Protein AF-A0A947KJC9-F1 (afdb_monomer)

pLDDT: mean 95.08, std 6.15, range [48.5, 98.69]

Radius of gyration: 14.85 Å; Cα contacts (8 Å, |Δi|>4): 241; chains: 1; bounding box: 37×32×42 Å

Foldseek 3Di:
DDDQWFKAWDDAAPQATEIFIDGVPDPDTQVRVQCVVCVPPPCSVQVVVLVVCCRYPDNDDPVQWDAQDPPNQWTWGDGPDFFKTWIWGNPDRHYIYTGHIDGDDPVDPHVVVVVVRVVRRVVRVVVCVVLVVVCVVVVHDVVVVNVVSHD

Sequence (151 aa):
MNFNFNINEVYPGSKARIYTIRYKNEDKSEFRKFLEDFSGNPEIDQITHRLQNITERYGLRDDWFRQESRNPKIGRILLDSGLLRLFCIRWENDIIILGYGGEKDPKKPKLIDNPDLMTIVNKLETVYDQISYYIKRNGLTIREFLELEGK

Structure (mmCIF, N/CA/C/O backbone):
data_AF-A0A947KJC9-F1
#
_entry.id   AF-A0A947KJC9-F1
#
loop_
_atom_site.group_PDB
_atom_site.id
_atom_site.type_symbol
_atom_site.label_atom_id
_atom_site.label_alt_id
_atom_site.label_comp_id
_atom_site.label_asym_id
_atom_site.label_entity_id
_atom_site.label_seq_id
_atom_site.pdbx_PDB_ins_code
_atom_site.Cartn_x
_atom_site.Cartn_y
_atom_site.Cartn_z
_atom_site.occupancy
_atom_site.B_iso_or_equiv
_atom_site.auth_seq_id
_atom_site.auth_comp_id
_atom_site.auth_asym_id
_atom_site.auth_atom_id
_atom_site.pdbx_PDB_model_num
ATOM 1 N N . MET A 1 1 ? -0.948 11.881 19.843 1.00 63.69 1 MET A N 1
ATOM 2 C CA . MET A 1 1 ? 0.247 11.340 19.162 1.00 63.69 1 MET A CA 1
ATOM 3 C C . MET A 1 1 ? 0.298 12.050 17.830 1.00 63.69 1 MET A C 1
ATOM 5 O O . MET A 1 1 ? -0.719 12.044 17.157 1.00 63.69 1 MET A O 1
ATOM 9 N N . ASN A 1 2 ? 1.389 12.744 17.511 1.00 81.94 2 ASN A N 1
ATOM 10 C CA . ASN A 1 2 ? 1.497 13.448 16.235 1.00 81.94 2 ASN A CA 1
ATOM 11 C C . ASN A 1 2 ? 2.203 12.525 15.250 1.00 81.94 2 ASN A C 1
ATOM 13 O O . ASN A 1 2 ? 3.392 12.258 15.415 1.00 81.94 2 ASN A O 1
ATOM 17 N N . PHE A 1 3 ? 1.478 12.031 14.249 1.00 91.50 3 PHE A N 1
ATOM 18 C CA . PHE A 1 3 ? 2.091 11.299 13.146 1.00 91.50 3 PHE A CA 1
ATOM 19 C C . PHE A 1 3 ? 2.976 12.247 12.334 1.00 91.50 3 PHE A C 1
ATOM 21 O O . PHE A 1 3 ? 2.656 13.431 12.172 1.00 91.50 3 PHE A O 1
ATOM 28 N N . ASN A 1 4 ? 4.097 11.738 11.825 1.00 94.62 4 ASN A N 1
ATOM 29 C CA . ASN A 1 4 ? 4.938 12.456 10.863 1.00 94.62 4 ASN A CA 1
ATOM 30 C C . ASN A 1 4 ? 4.451 12.269 9.415 1.00 94.62 4 ASN A C 1
ATOM 32 O O . ASN A 1 4 ? 5.111 12.719 8.482 1.00 94.62 4 ASN A O 1
ATOM 36 N N . PHE A 1 5 ? 3.305 11.622 9.231 1.00 95.69 5 PHE A N 1
ATOM 37 C CA . PHE A 1 5 ? 2.613 11.432 7.967 1.00 95.69 5 PHE A CA 1
ATOM 38 C C . PHE A 1 5 ? 1.139 11.796 8.122 1.00 95.69 5 PHE A C 1
ATOM 40 O O . PHE A 1 5 ? 0.664 11.988 9.239 1.00 95.69 5 PHE A O 1
ATOM 47 N N . ASN A 1 6 ? 0.446 11.869 6.993 1.00 95.00 6 ASN A N 1
ATOM 48 C CA . ASN A 1 6 ? -1.007 11.839 6.899 1.00 95.00 6 ASN A CA 1
ATOM 49 C C . ASN A 1 6 ? -1.398 10.690 5.957 1.00 95.00 6 ASN A C 1
ATOM 51 O O . ASN A 1 6 ? -0.597 10.282 5.103 1.00 95.00 6 ASN A O 1
ATOM 55 N N . ILE A 1 7 ? -2.623 10.188 6.090 1.00 96.69 7 ILE A N 1
ATOM 56 C CA . ILE A 1 7 ? -3.191 9.193 5.174 1.00 96.69 7 ILE A CA 1
ATOM 57 C C . ILE A 1 7 ? -4.199 9.883 4.257 1.00 96.69 7 ILE A C 1
ATOM 59 O O . ILE A 1 7 ? -5.110 10.561 4.719 1.00 96.69 7 ILE A O 1
ATOM 63 N N . ASN A 1 8 ? -4.027 9.747 2.944 1.00 94.88 8 ASN A N 1
ATOM 64 C CA . ASN A 1 8 ? -4.873 10.419 1.957 1.00 94.88 8 ASN A CA 1
ATOM 65 C C . ASN A 1 8 ? -5.585 9.396 1.081 1.00 94.88 8 ASN A C 1
ATOM 67 O O . ASN A 1 8 ? -4.963 8.444 0.617 1.00 94.88 8 ASN A O 1
ATOM 71 N N . GLU A 1 9 ? -6.881 9.587 0.850 1.00 95.62 9 GLU A N 1
ATOM 72 C CA . GLU A 1 9 ? -7.637 8.749 -0.079 1.00 95.62 9 GLU A CA 1
ATOM 73 C C . GLU A 1 9 ? -7.208 9.040 -1.523 1.00 95.62 9 GLU A C 1
ATOM 75 O O . GLU A 1 9 ? -7.047 10.197 -1.909 1.00 95.62 9 GLU A O 1
ATOM 80 N N . VAL A 1 10 ? -6.995 7.984 -2.310 1.00 95.12 10 VAL A N 1
ATOM 81 C CA . VAL A 1 10 ? -6.595 8.076 -3.727 1.00 95.12 10 VAL A CA 1
ATOM 82 C C . VAL A 1 10 ? -7.619 7.454 -4.662 1.00 95.12 10 VAL A C 1
ATOM 84 O O . VAL A 1 10 ? -7.882 8.020 -5.719 1.00 95.12 10 VAL A O 1
ATOM 87 N N . TYR A 1 11 ? -8.226 6.334 -4.269 1.00 94.81 11 TYR A N 1
ATOM 88 C CA . TYR A 1 11 ? -9.347 5.755 -5.000 1.00 94.81 11 TYR A CA 1
ATOM 89 C C . TYR A 1 11 ? -10.499 5.501 -4.029 1.00 94.81 11 TYR A C 1
ATOM 91 O O . TYR A 1 11 ? -10.421 4.548 -3.242 1.00 94.81 11 TYR A O 1
ATOM 99 N N . PRO A 1 12 ? -11.560 6.327 -4.068 1.00 92.25 12 PRO A N 1
ATOM 100 C CA . PRO A 1 12 ? -12.832 5.913 -3.503 1.00 92.25 12 PRO A CA 1
ATOM 101 C C . PRO A 1 12 ? -13.368 4.751 -4.347 1.00 92.25 12 PRO A C 1
ATOM 103 O O . PRO A 1 12 ? -13.144 4.709 -5.555 1.00 92.25 12 PRO A O 1
ATOM 106 N N . GLY A 1 13 ? -14.064 3.805 -3.724 1.00 94.12 13 GLY A N 1
ATOM 107 C CA . GLY A 1 13 ? -14.579 2.641 -4.435 1.00 94.12 13 GLY A CA 1
ATOM 108 C C . GLY A 1 13 ? -15.655 1.908 -3.659 1.00 94.12 13 GLY A C 1
ATOM 109 O O . GLY A 1 13 ? -15.681 1.924 -2.427 1.00 94.12 13 GLY A O 1
ATOM 110 N N . SER A 1 14 ? -16.557 1.261 -4.395 1.00 94.19 14 SER A N 1
ATOM 111 C CA . SER A 1 14 ? -17.685 0.517 -3.817 1.00 94.19 14 SER A CA 1
ATOM 112 C C . SER A 1 14 ? -17.293 -0.854 -3.253 1.00 94.19 14 SER A C 1
ATOM 114 O O . SER A 1 14 ? -18.012 -1.399 -2.415 1.00 94.19 14 SER A O 1
ATOM 116 N N . LYS A 1 15 ? -16.169 -1.428 -3.706 1.00 97.69 15 LYS A N 1
ATOM 117 C CA . LYS A 1 15 ? -15.646 -2.726 -3.241 1.00 97.69 15 LYS A CA 1
ATOM 118 C C . LYS A 1 15 ? -14.476 -2.593 -2.280 1.00 97.69 15 LYS A C 1
ATOM 120 O O . LYS A 1 15 ? -14.334 -3.426 -1.391 1.00 97.69 15 LYS A O 1
ATOM 125 N N . ALA A 1 16 ? -13.634 -1.587 -2.486 1.00 97.62 16 ALA A N 1
ATOM 126 C CA . ALA A 1 16 ? -12.524 -1.261 -1.607 1.00 97.62 16 ALA A CA 1
ATOM 127 C C . ALA A 1 16 ? -12.145 0.213 -1.761 1.00 97.62 16 ALA A C 1
ATOM 129 O O . ALA A 1 16 ? -12.250 0.777 -2.850 1.00 97.62 16 ALA A O 1
ATOM 130 N N . ARG A 1 17 ? -11.658 0.809 -0.675 1.00 97.56 17 ARG A N 1
ATOM 131 C CA . ARG A 1 17 ? -11.110 2.164 -0.637 1.00 97.56 17 ARG A CA 1
ATOM 132 C C . ARG A 1 17 ? -9.595 2.087 -0.541 1.00 97.56 17 ARG A C 1
ATOM 134 O O . ARG A 1 17 ? -9.043 1.320 0.255 1.00 97.56 17 ARG A O 1
ATOM 141 N N . ILE A 1 18 ? -8.926 2.878 -1.369 1.00 98.06 18 ILE A N 1
ATOM 142 C CA . ILE A 1 18 ? -7.469 2.920 -1.441 1.00 98.06 18 ILE A CA 1
ATOM 143 C C . ILE A 1 18 ? -6.996 4.261 -0.920 1.00 98.06 18 ILE A C 1
ATOM 145 O O . ILE A 1 18 ? -7.404 5.317 -1.403 1.00 98.06 18 ILE A O 1
ATOM 149 N N . TYR A 1 19 ? -6.073 4.190 0.025 1.00 98.38 19 TYR A N 1
ATOM 150 C CA . TYR A 1 19 ? -5.386 5.325 0.607 1.00 98.38 19 TYR A CA 1
ATOM 151 C C . TYR A 1 19 ? -3.893 5.263 0.287 1.00 98.38 19 TYR A C 1
ATOM 153 O O . TYR A 1 19 ? -3.395 4.254 -0.203 1.00 98.38 19 TYR A O 1
ATOM 161 N N . THR A 1 20 ? -3.158 6.324 0.589 1.00 98.38 20 THR A N 1
ATOM 162 C CA . THR A 1 20 ? -1.697 6.385 0.492 1.00 98.38 20 THR A CA 1
ATOM 163 C C . THR A 1 20 ? -1.120 7.179 1.652 1.00 98.38 20 THR A C 1
ATOM 165 O O . THR A 1 20 ? -1.765 8.078 2.191 1.00 98.38 20 THR A O 1
ATOM 168 N N . ILE A 1 21 ? 0.128 6.883 1.997 1.00 98.06 21 ILE A N 1
ATOM 169 C CA . ILE A 1 21 ? 0.902 7.658 2.971 1.00 98.06 21 ILE A CA 1
ATOM 170 C C . ILE A 1 21 ? 1.456 8.916 2.295 1.00 98.06 21 ILE A C 1
ATOM 172 O O . ILE A 1 21 ? 1.941 8.844 1.166 1.00 98.06 21 ILE A O 1
ATOM 176 N N . ARG A 1 22 ? 1.426 10.058 2.986 1.00 97.38 22 ARG A N 1
ATOM 177 C CA . ARG A 1 22 ? 2.213 11.255 2.652 1.00 97.38 22 ARG A CA 1
ATOM 178 C C . ARG A 1 22 ? 2.942 11.743 3.896 1.00 97.38 22 ARG A C 1
ATOM 180 O O . ARG A 1 22 ? 2.293 12.117 4.872 1.00 97.38 22 ARG A O 1
ATOM 187 N N . TYR A 1 23 ? 4.270 11.775 3.866 1.00 96.44 23 TYR A N 1
ATOM 188 C CA . TYR A 1 23 ? 5.056 12.318 4.974 1.00 96.44 23 TYR A CA 1
ATOM 189 C C . TYR A 1 23 ? 4.942 13.849 5.031 1.00 96.44 23 TYR A C 1
ATOM 191 O O . TYR A 1 23 ? 4.852 14.518 4.007 1.00 96.44 23 TYR A O 1
ATOM 199 N N . LYS A 1 24 ? 4.905 14.426 6.237 1.00 94.31 24 LYS A N 1
ATOM 200 C CA . LYS A 1 24 ? 4.633 15.862 6.448 1.00 94.31 24 LYS A CA 1
ATOM 201 C C . LYS A 1 24 ? 5.712 16.784 5.882 1.00 94.31 24 LYS A C 1
ATOM 203 O O . LYS A 1 24 ? 5.417 17.932 5.578 1.00 94.31 24 LYS A O 1
ATOM 208 N N . ASN A 1 25 ? 6.938 16.288 5.758 1.00 94.69 25 ASN A N 1
ATOM 209 C CA . ASN A 1 25 ? 8.069 16.985 5.148 1.00 94.69 25 ASN A CA 1
ATOM 210 C C . ASN A 1 25 ? 8.174 16.750 3.631 1.00 94.69 25 ASN A C 1
ATOM 212 O O . ASN A 1 25 ? 9.185 17.118 3.041 1.00 94.69 25 ASN A O 1
ATOM 216 N N . GLU A 1 26 ? 7.179 16.109 3.018 1.00 95.31 26 GLU A N 1
ATOM 217 C CA . GLU A 1 26 ? 7.149 15.821 1.590 1.00 95.31 26 GLU A CA 1
ATOM 218 C C . GLU A 1 26 ? 5.893 16.405 0.934 1.00 95.31 26 GLU A C 1
ATOM 220 O O . GLU A 1 26 ? 4.781 16.356 1.475 1.00 95.31 26 GLU A O 1
ATOM 225 N N . ASP A 1 27 ? 6.070 16.922 -0.281 1.00 94.88 27 ASP A N 1
ATOM 226 C CA . ASP A 1 27 ? 4.983 17.536 -1.051 1.00 94.88 27 ASP A CA 1
ATOM 227 C C . ASP A 1 27 ? 4.047 16.494 -1.676 1.00 94.88 27 ASP A C 1
ATOM 229 O O . ASP A 1 27 ? 2.872 16.762 -1.931 1.00 94.88 27 ASP A O 1
ATOM 233 N N . LYS A 1 28 ? 4.562 15.287 -1.931 1.00 97.50 28 LYS A N 1
ATOM 234 C CA . LYS A 1 28 ? 3.871 14.216 -2.657 1.00 97.50 28 LYS A CA 1
ATOM 235 C C . LYS A 1 28 ? 3.680 13.001 -1.766 1.00 97.50 28 LYS A C 1
ATOM 237 O O . LYS A 1 28 ? 4.536 12.669 -0.951 1.00 97.50 28 LYS A O 1
ATOM 242 N N . SER A 1 29 ? 2.557 12.315 -1.949 1.00 98.00 29 SER A N 1
ATOM 243 C CA . SER A 1 29 ? 2.350 11.013 -1.327 1.00 98.00 29 SER A CA 1
ATOM 244 C C . SER A 1 29 ? 3.314 9.970 -1.887 1.00 98.00 29 SER A C 1
ATOM 246 O O . SER A 1 29 ? 3.797 10.085 -3.013 1.00 98.00 29 SER A O 1
ATOM 248 N N . GLU A 1 30 ? 3.552 8.917 -1.115 1.00 98.50 30 GLU A N 1
ATOM 249 C CA . GLU A 1 30 ? 4.339 7.761 -1.526 1.00 98.50 30 GLU A CA 1
ATOM 250 C C . GLU A 1 30 ? 3.830 7.183 -2.857 1.00 98.50 30 GLU A C 1
ATOM 252 O O . GLU A 1 30 ? 4.607 7.027 -3.795 1.00 98.50 30 GLU A O 1
ATOM 257 N N . PHE A 1 31 ? 2.518 6.968 -3.010 1.00 98.44 31 PHE A N 1
ATOM 258 C CA . PHE A 1 31 ? 1.977 6.467 -4.273 1.00 98.44 31 PHE A CA 1
ATOM 259 C C . PHE A 1 31 ? 2.181 7.449 -5.436 1.00 98.44 31 PHE A C 1
ATOM 261 O O . PHE A 1 31 ? 2.498 7.031 -6.548 1.00 98.44 31 PHE A O 1
ATOM 268 N N . ARG A 1 32 ? 2.063 8.763 -5.197 1.00 98.25 32 ARG A N 1
ATOM 269 C CA . ARG A 1 32 ? 2.295 9.764 -6.245 1.00 98.25 32 ARG A CA 1
ATOM 270 C C . ARG A 1 32 ? 3.749 9.772 -6.710 1.00 98.25 32 ARG A C 1
ATOM 272 O O . ARG A 1 32 ? 3.976 9.814 -7.914 1.00 98.25 32 ARG A O 1
ATOM 279 N N . LYS A 1 33 ? 4.707 9.712 -5.780 1.00 98.44 33 LYS A N 1
ATOM 280 C CA . LYS A 1 33 ? 6.134 9.602 -6.117 1.00 98.44 33 LYS A CA 1
ATOM 281 C C . LYS A 1 33 ? 6.387 8.345 -6.949 1.00 98.44 33 LYS A C 1
ATOM 283 O O . LYS A 1 33 ? 7.015 8.425 -7.993 1.00 98.44 33 LYS A O 1
ATOM 288 N N . PHE A 1 34 ? 5.808 7.212 -6.542 1.00 98.50 34 PHE A N 1
ATOM 289 C CA . PHE A 1 34 ? 5.950 5.949 -7.267 1.00 98.50 34 PHE A CA 1
ATOM 290 C C . PHE A 1 34 ? 5.463 6.059 -8.720 1.00 98.50 34 PHE A C 1
ATOM 292 O O . PHE A 1 34 ? 6.166 5.655 -9.639 1.00 98.50 34 PHE A O 1
ATOM 299 N N . LEU A 1 35 ? 4.287 6.649 -8.953 1.00 98.25 35 LEU A N 1
ATOM 300 C CA . LEU A 1 35 ? 3.780 6.837 -10.316 1.00 98.25 35 LEU A CA 1
ATOM 301 C C . LEU A 1 35 ? 4.685 7.734 -11.173 1.00 98.25 35 LEU A C 1
ATOM 303 O O . LEU A 1 35 ? 4.810 7.501 -12.370 1.00 98.25 35 LEU A O 1
ATOM 307 N N . GLU A 1 36 ? 5.291 8.766 -10.587 1.00 98.00 36 GLU A N 1
ATOM 308 C CA . GLU A 1 36 ? 6.152 9.700 -11.318 1.00 98.00 36 GLU A CA 1
ATOM 309 C C . GLU A 1 36 ? 7.515 9.092 -11.653 1.00 98.00 36 GLU A C 1
ATOM 311 O O . GLU A 1 36 ? 7.933 9.149 -12.813 1.00 98.00 36 GLU A O 1
ATOM 316 N N . ASP A 1 37 ? 8.160 8.452 -10.676 1.00 98.12 37 ASP A N 1
ATOM 317 C CA . ASP A 1 37 ? 9.487 7.845 -10.834 1.00 98.12 37 ASP A CA 1
ATOM 318 C C . ASP A 1 37 ? 9.480 6.699 -11.857 1.00 98.12 37 ASP A C 1
ATOM 320 O O . ASP A 1 37 ? 10.484 6.435 -12.517 1.00 98.12 37 ASP A O 1
ATOM 324 N N . PHE A 1 38 ? 8.323 6.060 -12.045 1.00 97.56 38 PHE A N 1
ATOM 325 C CA . PHE A 1 38 ? 8.128 4.961 -12.988 1.00 97.56 38 PHE A CA 1
ATOM 326 C C . PHE A 1 38 ? 7.181 5.314 -14.148 1.00 97.56 38 PHE A C 1
ATOM 328 O O . PHE A 1 38 ? 6.695 4.413 -14.822 1.00 97.56 38 PHE A O 1
ATOM 335 N N . SER A 1 39 ? 6.945 6.601 -14.434 1.00 94.19 39 SER A N 1
ATOM 336 C CA . SER A 1 39 ? 5.933 7.092 -15.399 1.00 94.19 39 SER A CA 1
ATOM 337 C C . SER A 1 39 ? 6.062 6.611 -16.858 1.00 94.19 39 SER A C 1
ATOM 339 O O . SER A 1 39 ? 5.137 6.799 -17.643 1.00 94.19 39 SER A O 1
ATOM 341 N N . GLY A 1 40 ? 7.164 5.956 -17.234 1.00 93.50 40 GLY A N 1
ATOM 342 C CA . GLY A 1 40 ? 7.344 5.296 -18.537 1.00 93.50 40 GLY A CA 1
ATOM 343 C C . GLY A 1 40 ? 7.433 3.767 -18.472 1.00 93.50 40 GLY A C 1
ATOM 344 O O . GLY A 1 40 ? 7.666 3.126 -19.495 1.00 93.50 40 GLY A O 1
ATOM 345 N N . ASN A 1 41 ? 7.302 3.171 -17.286 1.00 95.88 41 ASN A N 1
ATOM 346 C CA . ASN A 1 41 ? 7.375 1.728 -17.114 1.00 95.88 41 ASN A CA 1
ATOM 347 C C . ASN A 1 41 ? 6.024 1.092 -17.511 1.00 95.88 41 ASN A C 1
ATOM 349 O O . ASN A 1 41 ? 4.997 1.449 -16.930 1.00 95.88 41 ASN A O 1
ATOM 353 N N . PRO A 1 42 ? 5.996 0.123 -18.448 1.00 93.38 42 PRO A N 1
ATOM 354 C CA . PRO A 1 42 ? 4.754 -0.500 -18.919 1.00 93.38 42 PRO A CA 1
ATOM 355 C C . PRO A 1 42 ? 3.985 -1.260 -17.822 1.00 93.38 42 PRO A C 1
ATOM 357 O O . PRO A 1 42 ? 2.801 -1.557 -17.977 1.00 93.38 42 PRO A O 1
ATOM 360 N N . GLU A 1 43 ? 4.627 -1.585 -16.697 1.00 96.81 43 GLU A N 1
ATOM 361 C CA . GLU A 1 43 ? 3.975 -2.215 -15.546 1.00 96.81 43 GLU A CA 1
ATOM 362 C C . GLU A 1 43 ? 3.062 -1.241 -14.772 1.00 96.81 43 GLU A C 1
ATOM 364 O O . GLU A 1 43 ? 2.175 -1.695 -14.046 1.00 96.81 43 GLU A O 1
ATOM 369 N N . ILE A 1 44 ? 3.202 0.083 -14.946 1.00 97.31 44 ILE A N 1
ATOM 370 C CA . ILE A 1 44 ? 2.330 1.079 -14.293 1.00 97.31 44 ILE A CA 1
ATOM 371 C C . ILE A 1 44 ? 0.877 0.956 -14.748 1.00 97.31 44 ILE A C 1
ATOM 373 O O . ILE A 1 44 ? -0.033 1.064 -13.919 1.00 97.31 44 ILE A O 1
ATOM 377 N N . ASP A 1 45 ? 0.641 0.661 -16.025 1.00 95.19 45 ASP A N 1
ATOM 378 C CA . ASP A 1 45 ? -0.713 0.450 -16.540 1.00 95.19 45 ASP A CA 1
ATOM 379 C C . ASP A 1 45 ? -1.342 -0.801 -15.918 1.00 95.19 45 ASP A C 1
ATOM 381 O O . ASP A 1 45 ? -2.507 -0.785 -15.513 1.00 95.19 45 ASP A O 1
ATOM 385 N N . GLN A 1 46 ? -0.553 -1.869 -15.745 1.00 96.25 46 GLN A N 1
ATOM 386 C CA . GLN A 1 46 ? -1.009 -3.089 -15.071 1.00 96.25 46 GLN A CA 1
ATOM 387 C C . GLN A 1 46 ? -1.352 -2.826 -13.602 1.00 96.25 46 GLN A C 1
ATOM 389 O O . GLN A 1 46 ? -2.385 -3.300 -13.121 1.00 96.25 46 GLN A O 1
ATOM 394 N N . ILE A 1 47 ? -0.522 -2.051 -12.893 1.00 97.25 47 ILE A N 1
ATOM 395 C CA . ILE A 1 47 ? -0.782 -1.642 -11.507 1.00 97.25 47 ILE A CA 1
ATOM 396 C C . ILE A 1 47 ? -2.068 -0.822 -11.436 1.00 97.25 47 ILE A C 1
ATOM 398 O O . ILE A 1 47 ? -2.962 -1.161 -10.665 1.00 97.25 47 ILE A O 1
ATOM 402 N N . THR A 1 48 ? -2.201 0.214 -12.261 1.00 96.25 48 THR A N 1
ATOM 403 C CA . THR A 1 48 ? -3.367 1.108 -12.249 1.00 96.25 48 THR A CA 1
ATOM 404 C C . THR A 1 48 ? -4.651 0.342 -12.556 1.00 96.25 48 THR A C 1
ATOM 406 O O . THR A 1 48 ? -5.636 0.462 -11.828 1.00 96.25 48 THR A O 1
ATOM 409 N N . HIS A 1 49 ? -4.622 -0.529 -13.566 1.00 96.00 49 HIS A N 1
ATOM 410 C CA . HIS A 1 49 ? -5.745 -1.401 -13.896 1.00 96.00 49 HIS A CA 1
ATOM 411 C C . HIS A 1 49 ? -6.076 -2.378 -12.755 1.00 96.00 49 HIS A C 1
ATOM 413 O O . HIS A 1 49 ? -7.250 -2.629 -12.468 1.00 96.00 49 HIS A O 1
ATOM 419 N N . ARG A 1 50 ? -5.070 -2.919 -12.053 1.00 96.94 50 ARG A N 1
ATOM 420 C CA . ARG A 1 50 ? -5.290 -3.768 -10.870 1.00 96.94 50 ARG A CA 1
ATOM 421 C C . ARG A 1 50 ? -5.978 -2.989 -9.750 1.00 96.94 50 ARG A C 1
ATOM 423 O O . ARG A 1 50 ? -6.951 -3.491 -9.195 1.00 96.94 50 ARG A O 1
ATOM 430 N N . LEU A 1 51 ? -5.519 -1.772 -9.453 1.00 97.62 51 LEU A N 1
ATOM 431 C CA . LEU A 1 51 ? -6.097 -0.914 -8.412 1.00 97.62 51 LEU A CA 1
ATOM 432 C C . LEU A 1 51 ? -7.553 -0.535 -8.730 1.00 97.62 51 LEU A C 1
ATOM 434 O O . LEU A 1 51 ? -8.407 -0.668 -7.861 1.00 97.62 51 LEU A O 1
ATOM 438 N N . GLN A 1 52 ? -7.870 -0.180 -9.980 1.00 96.88 52 GLN A N 1
ATOM 439 C CA . GLN A 1 52 ? -9.253 0.089 -10.411 1.00 96.88 52 GLN A CA 1
ATOM 440 C C . GLN A 1 52 ? -10.166 -1.138 -10.268 1.00 96.88 52 GLN A C 1
ATOM 442 O O . GLN A 1 52 ? -11.318 -1.050 -9.846 1.00 96.88 52 GLN A O 1
ATOM 447 N N . ASN A 1 53 ? -9.661 -2.321 -10.612 1.00 97.19 53 ASN A N 1
ATOM 448 C CA . ASN A 1 53 ? -10.426 -3.553 -10.457 1.00 97.19 53 ASN A CA 1
ATOM 449 C C . ASN A 1 53 ? -10.645 -3.924 -8.982 1.00 97.19 53 ASN A C 1
ATOM 451 O O . ASN A 1 53 ? -11.703 -4.464 -8.643 1.00 97.19 53 ASN A O 1
ATOM 455 N N . ILE A 1 54 ? -9.668 -3.630 -8.118 1.00 97.38 54 ILE A N 1
ATOM 456 C CA . ILE A 1 54 ? -9.800 -3.756 -6.664 1.00 97.38 54 ILE A CA 1
ATOM 457 C C . ILE A 1 54 ? -10.927 -2.847 -6.165 1.00 97.38 54 ILE A C 1
ATOM 459 O O . ILE A 1 54 ? -11.789 -3.322 -5.427 1.00 97.38 54 ILE A O 1
ATOM 463 N N . THR A 1 55 ? -10.955 -1.577 -6.580 1.00 97.25 55 THR A N 1
ATOM 464 C CA . THR A 1 55 ? -11.919 -0.598 -6.050 1.00 97.25 55 THR A CA 1
ATOM 465 C C . THR A 1 55 ? -13.341 -0.815 -6.541 1.00 97.25 55 THR A C 1
ATOM 467 O O . THR A 1 55 ? -14.275 -0.682 -5.749 1.00 97.25 55 THR A O 1
ATOM 470 N N . GLU A 1 56 ? -13.520 -1.201 -7.808 1.00 96.44 56 GLU A N 1
ATOM 471 C CA . GLU A 1 56 ? -14.851 -1.205 -8.432 1.00 96.44 56 GLU A CA 1
ATOM 472 C C . GLU A 1 56 ? -15.472 -2.583 -8.638 1.00 96.44 56 GLU A C 1
ATOM 474 O O . GLU A 1 56 ? -16.697 -2.707 -8.675 1.00 96.44 56 GLU A O 1
ATOM 479 N N . ARG A 1 57 ? -14.668 -3.638 -8.812 1.00 96.12 57 ARG A N 1
ATOM 480 C CA . ARG A 1 57 ? -15.195 -4.922 -9.309 1.00 96.12 57 ARG A CA 1
ATOM 481 C C . ARG A 1 57 ? -15.057 -6.059 -8.316 1.00 96.12 57 ARG A C 1
ATOM 483 O O . ARG A 1 57 ? -16.052 -6.714 -8.008 1.00 96.12 57 ARG A O 1
ATOM 490 N N . TYR A 1 58 ? -13.847 -6.295 -7.818 1.00 96.38 58 TYR A N 1
ATOM 491 C CA . TYR A 1 58 ? -13.524 -7.557 -7.149 1.00 96.38 58 TYR A CA 1
ATOM 492 C C . TYR A 1 58 ? -13.152 -7.419 -5.672 1.00 96.38 58 TYR A C 1
ATOM 494 O O . TYR A 1 58 ? -13.140 -8.432 -4.975 1.00 96.38 58 TYR A O 1
ATOM 502 N N . GLY A 1 59 ? -12.871 -6.208 -5.180 1.00 96.12 59 GLY A N 1
ATOM 503 C CA . GLY A 1 59 ? -12.377 -6.013 -3.816 1.00 96.12 59 GLY A CA 1
ATOM 504 C C . GLY A 1 59 ? -10.968 -6.583 -3.615 1.00 96.12 59 GLY A C 1
ATOM 505 O O . GLY A 1 59 ? -10.236 -6.854 -4.572 1.00 96.12 59 GLY A O 1
ATOM 506 N N . LEU A 1 60 ? -10.570 -6.770 -2.354 1.00 95.44 60 LEU A N 1
ATOM 507 C CA . LEU A 1 60 ? -9.226 -7.226 -1.983 1.00 95.44 60 LEU A CA 1
ATOM 508 C C . LEU A 1 60 ? -9.083 -8.757 -2.024 1.00 95.44 60 LEU A C 1
ATOM 510 O O . LEU A 1 60 ? -8.896 -9.391 -0.985 1.00 95.44 60 LEU A O 1
ATOM 514 N N . ARG A 1 61 ? -9.128 -9.355 -3.220 1.00 94.88 61 ARG A N 1
ATOM 515 C CA . ARG A 1 61 ? -8.887 -10.798 -3.403 1.00 94.88 61 ARG A CA 1
ATOM 516 C C . ARG A 1 61 ? -7.481 -11.208 -2.963 1.00 94.88 61 ARG A C 1
ATOM 518 O O . ARG A 1 61 ? -6.510 -10.568 -3.353 1.00 94.88 61 ARG A O 1
ATOM 525 N N . ASP A 1 62 ? -7.355 -12.306 -2.220 1.00 92.12 62 ASP A N 1
ATOM 526 C CA . ASP A 1 62 ? -6.063 -12.751 -1.676 1.00 92.12 62 ASP A CA 1
ATOM 527 C C . ASP A 1 62 ? -5.014 -13.082 -2.740 1.00 92.12 62 ASP A C 1
ATOM 529 O O . ASP A 1 62 ? -3.836 -12.793 -2.544 1.00 92.12 62 ASP A O 1
ATOM 533 N N . ASP A 1 63 ? -5.434 -13.610 -3.889 1.00 93.94 63 ASP A N 1
ATOM 534 C CA . ASP A 1 63 ? -4.550 -13.943 -5.008 1.00 93.94 63 ASP A CA 1
ATOM 535 C C . ASP A 1 63 ? -3.996 -12.715 -5.746 1.00 93.94 63 ASP A C 1
ATOM 537 O O . ASP A 1 63 ? -3.189 -12.859 -6.659 1.00 93.94 63 ASP A O 1
ATOM 541 N N . TRP A 1 64 ? -4.395 -11.498 -5.365 1.00 95.75 64 TRP A N 1
ATOM 542 C CA . TRP A 1 64 ? -3.874 -10.243 -5.923 1.00 95.75 64 TRP A CA 1
ATOM 543 C C . TRP A 1 64 ? -2.828 -9.579 -5.038 1.00 95.75 64 TRP A C 1
ATOM 545 O O . TRP A 1 64 ? -2.350 -8.484 -5.346 1.00 95.75 64 TRP A O 1
ATOM 555 N N . PHE A 1 65 ? -2.444 -10.248 -3.955 1.00 96.69 65 PHE A N 1
ATOM 556 C CA . PHE A 1 65 ? -1.443 -9.762 -3.028 1.00 96.69 65 PHE A CA 1
ATOM 557 C C . PHE A 1 65 ? -0.411 -10.835 -2.741 1.00 96.69 65 PHE A C 1
ATOM 559 O O . PHE A 1 65 ? -0.674 -12.035 -2.779 1.00 96.69 65 PHE A O 1
ATOM 566 N N . ARG A 1 66 ? 0.789 -10.385 -2.394 1.00 95.81 66 ARG A N 1
ATOM 567 C CA . ARG A 1 66 ? 1.814 -11.252 -1.824 1.00 95.81 66 ARG A CA 1
ATOM 568 C C . ARG A 1 66 ? 2.310 -10.648 -0.527 1.00 95.81 66 ARG A C 1
ATOM 570 O O . ARG A 1 66 ? 2.680 -9.477 -0.509 1.00 95.81 66 ARG A O 1
ATOM 577 N N . GLN A 1 67 ? 2.321 -11.446 0.535 1.00 95.75 67 GLN A N 1
ATOM 578 C CA . GLN A 1 67 ? 2.925 -11.066 1.808 1.00 95.75 67 GLN A CA 1
ATOM 579 C C . GLN A 1 67 ? 4.442 -10.919 1.640 1.00 95.75 67 GLN A C 1
ATOM 581 O O . GLN A 1 67 ? 5.092 -11.776 1.039 1.00 95.75 67 GLN A O 1
ATOM 586 N N . GLU A 1 68 ? 4.991 -9.829 2.169 1.00 94.12 68 GLU A N 1
ATOM 587 C CA . GLU A 1 68 ? 6.408 -9.455 2.020 1.00 94.12 68 GLU A CA 1
ATOM 588 C C . GLU A 1 68 ? 7.044 -9.057 3.373 1.00 94.12 68 GLU A C 1
ATOM 590 O O . GLU A 1 68 ? 8.171 -8.579 3.429 1.00 94.12 68 GLU A O 1
ATOM 595 N N . SER A 1 69 ? 6.329 -9.283 4.480 1.00 95.25 69 SER A N 1
ATOM 596 C CA . SER A 1 69 ? 6.742 -8.990 5.858 1.00 95.25 69 SER A CA 1
ATOM 597 C C . SER A 1 69 ? 6.275 -10.105 6.803 1.00 95.25 69 SER A C 1
ATOM 599 O O . SER A 1 69 ? 5.414 -10.914 6.454 1.00 95.25 69 SER A O 1
ATOM 601 N N . ARG A 1 70 ? 6.823 -10.158 8.025 1.00 94.06 70 ARG A N 1
ATOM 602 C CA . ARG A 1 70 ? 6.275 -10.996 9.109 1.00 94.06 70 ARG A CA 1
ATOM 603 C C . ARG A 1 70 ? 4.869 -10.559 9.520 1.00 94.06 70 ARG A C 1
ATOM 605 O O . ARG A 1 70 ? 4.081 -11.397 9.947 1.00 94.06 70 ARG A O 1
ATOM 612 N N . ASN A 1 71 ? 4.557 -9.274 9.379 1.00 96.25 71 ASN A N 1
ATOM 613 C CA . ASN A 1 71 ? 3.209 -8.766 9.542 1.00 96.25 71 ASN A CA 1
ATOM 614 C C . ASN A 1 71 ? 2.365 -9.184 8.320 1.00 96.25 71 ASN A C 1
ATOM 616 O O . ASN A 1 71 ? 2.643 -8.730 7.208 1.00 96.25 71 ASN A O 1
ATOM 620 N N . PRO A 1 72 ? 1.315 -10.010 8.491 1.00 95.44 72 PRO A N 1
ATOM 621 C CA . PRO A 1 72 ? 0.509 -10.510 7.375 1.00 95.44 72 PRO A CA 1
ATOM 622 C C . PRO A 1 72 ? -0.284 -9.408 6.662 1.00 95.44 72 PRO A C 1
ATOM 624 O O . PRO A 1 72 ? -0.764 -9.608 5.549 1.00 95.44 72 PRO A O 1
ATOM 627 N N . LYS A 1 73 ? -0.422 -8.236 7.291 1.00 97.25 73 LYS A N 1
ATOM 628 C CA . LYS A 1 73 ? -1.075 -7.067 6.703 1.00 97.25 73 LYS A CA 1
ATOM 629 C C . LYS A 1 73 ? -0.174 -6.359 5.697 1.00 97.25 73 LYS A C 1
ATOM 631 O O . LYS A 1 73 ? -0.682 -5.565 4.915 1.00 97.25 73 LYS A O 1
ATOM 636 N N . ILE A 1 74 ? 1.130 -6.631 5.685 1.00 98.19 74 ILE A N 1
ATOM 637 C CA . ILE A 1 74 ? 2.089 -5.931 4.832 1.00 98.19 74 ILE A CA 1
ATOM 638 C C . ILE A 1 74 ? 2.533 -6.830 3.686 1.00 98.19 74 ILE A C 1
ATOM 640 O O . ILE A 1 74 ? 3.000 -7.961 3.852 1.00 98.19 74 ILE A O 1
ATOM 644 N N . GLY A 1 75 ? 2.382 -6.294 2.484 1.00 97.62 75 GLY A N 1
ATOM 645 C CA . GLY A 1 75 ? 2.652 -7.018 1.262 1.00 97.62 75 GLY A CA 1
ATOM 646 C C . GLY A 1 75 ? 2.798 -6.089 0.077 1.00 97.62 75 GLY A C 1
ATOM 647 O O . GLY A 1 75 ? 3.059 -4.896 0.219 1.00 97.62 75 GLY A O 1
ATOM 648 N N . ARG A 1 76 ? 2.612 -6.653 -1.107 1.00 97.69 76 ARG A N 1
ATOM 649 C CA . ARG A 1 76 ? 2.603 -5.924 -2.372 1.00 97.69 76 ARG A CA 1
ATOM 650 C C . ARG A 1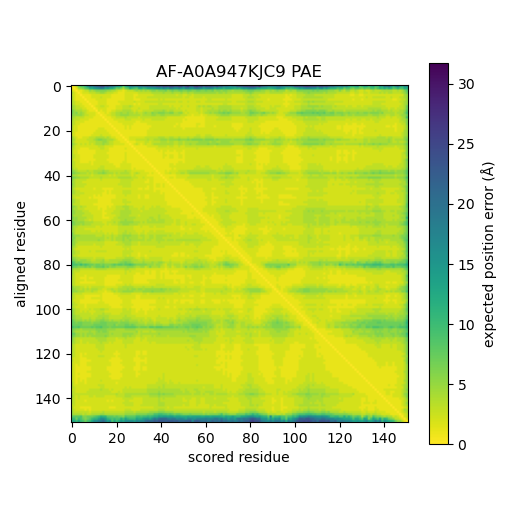 76 ? 1.433 -6.339 -3.241 1.00 97.69 76 ARG A C 1
ATOM 652 O O . ARG A 1 76 ? 0.930 -7.457 -3.102 1.00 97.69 76 ARG A O 1
ATOM 659 N N . ILE A 1 77 ? 1.096 -5.479 -4.195 1.00 97.62 77 ILE A N 1
ATOM 660 C CA . ILE A 1 77 ? 0.227 -5.839 -5.314 1.00 97.62 77 ILE A CA 1
ATOM 661 C C . ILE A 1 77 ? 0.923 -6.920 -6.153 1.00 97.62 77 ILE A C 1
ATOM 663 O O . ILE A 1 77 ? 2.121 -6.829 -6.461 1.00 97.62 77 ILE A O 1
ATOM 667 N N . LEU A 1 78 ? 0.190 -7.981 -6.482 1.00 95.94 78 LEU A N 1
ATOM 668 C CA . LEU A 1 78 ? 0.649 -9.021 -7.391 1.00 95.94 78 LEU A CA 1
ATOM 669 C C . LEU A 1 78 ? 0.271 -8.645 -8.825 1.00 95.94 78 LEU A C 1
ATOM 671 O O . LEU A 1 78 ? -0.898 -8.426 -9.138 1.00 95.94 78 LEU A O 1
ATOM 675 N N . LEU A 1 79 ? 1.286 -8.566 -9.680 1.00 93.25 79 LEU A N 1
ATOM 676 C CA . LEU A 1 79 ? 1.143 -8.414 -11.122 1.00 93.25 79 LEU A CA 1
ATOM 677 C C . LEU A 1 79 ? 1.327 -9.768 -11.798 1.00 93.25 79 LEU A C 1
ATOM 679 O O . LEU A 1 79 ? 1.970 -10.661 -11.237 1.00 93.25 79 LEU A O 1
ATOM 683 N N . ASP A 1 80 ? 0.778 -9.895 -13.002 1.00 89.50 80 ASP A N 1
ATOM 684 C CA . ASP A 1 80 ? 0.840 -11.137 -13.776 1.00 89.50 80 ASP A CA 1
ATOM 685 C C . ASP A 1 80 ? 2.271 -11.403 -14.279 1.00 89.50 80 ASP A C 1
ATOM 687 O O . ASP A 1 80 ? 2.690 -12.549 -14.435 1.00 89.50 80 ASP A O 1
ATOM 691 N N . SER A 1 81 ? 3.050 -10.339 -14.491 1.00 89.56 81 SER A N 1
ATOM 692 C CA . SER A 1 81 ? 4.461 -10.391 -14.868 1.00 89.56 81 SER A CA 1
ATOM 693 C C . SER A 1 81 ? 5.189 -9.123 -14.416 1.00 89.56 81 SER A C 1
ATOM 695 O O . SER A 1 81 ? 4.545 -8.159 -14.008 1.00 89.56 81 SER A O 1
ATOM 697 N N . GLY A 1 82 ? 6.522 -9.143 -14.492 1.00 92.50 82 GLY A N 1
ATOM 698 C CA . GLY A 1 82 ? 7.349 -7.964 -14.256 1.00 92.50 82 GLY A CA 1
ATOM 699 C C . GLY A 1 82 ? 8.060 -7.913 -12.903 1.00 92.50 82 GLY A C 1
ATOM 700 O O . GLY A 1 82 ? 8.003 -8.840 -12.080 1.00 92.50 82 GLY A O 1
ATOM 701 N N . LEU A 1 83 ? 8.829 -6.844 -12.715 1.00 95.50 83 LEU A N 1
ATOM 702 C CA . LEU A 1 83 ? 9.730 -6.656 -11.578 1.00 95.50 83 LEU A CA 1
ATOM 703 C C . LEU A 1 83 ? 9.327 -5.483 -10.690 1.00 95.50 83 LEU A C 1
ATOM 705 O O . LEU A 1 83 ? 9.824 -5.397 -9.557 1.00 95.50 83 LEU A O 1
ATOM 709 N N . LEU A 1 84 ? 8.409 -4.638 -11.150 1.00 97.19 84 LEU A N 1
ATOM 710 C CA . LEU A 1 84 ? 7.924 -3.492 -10.413 1.00 97.19 84 LEU A CA 1
ATOM 711 C C . LEU A 1 84 ? 7.023 -3.945 -9.260 1.00 97.19 84 LEU A C 1
ATOM 713 O O . LEU A 1 84 ? 6.177 -4.835 -9.374 1.00 97.19 84 LEU A O 1
ATOM 717 N N . ARG A 1 85 ? 7.240 -3.359 -8.086 1.00 97.38 85 ARG A N 1
ATOM 718 C CA . ARG A 1 85 ? 6.517 -3.693 -6.857 1.00 97.38 85 ARG A CA 1
ATOM 719 C C . ARG A 1 85 ? 5.914 -2.440 -6.284 1.00 97.38 85 ARG A C 1
ATOM 721 O O . ARG A 1 85 ? 6.655 -1.530 -5.953 1.00 97.38 85 ARG A O 1
ATOM 728 N N . LEU A 1 86 ? 4.604 -2.447 -6.087 1.00 98.56 86 LEU A N 1
ATOM 729 C CA . LEU A 1 86 ? 3.913 -1.472 -5.254 1.00 98.56 86 LEU A CA 1
ATOM 730 C C . LEU A 1 86 ? 3.575 -2.131 -3.917 1.00 98.56 86 LEU A C 1
ATOM 732 O O . LEU A 1 86 ? 2.819 -3.108 -3.891 1.00 98.56 86 LEU A O 1
ATOM 736 N N . PHE A 1 87 ? 4.154 -1.630 -2.826 1.00 98.69 87 PHE A N 1
ATOM 737 C CA . PHE A 1 87 ? 3.914 -2.165 -1.488 1.00 98.69 87 PHE A CA 1
ATOM 738 C C . PHE A 1 87 ? 2.704 -1.507 -0.826 1.00 98.69 87 PHE A C 1
ATOM 740 O O . PHE A 1 87 ? 2.330 -0.373 -1.130 1.00 98.69 87 PHE A O 1
ATOM 747 N N . CYS A 1 88 ? 2.071 -2.236 0.086 1.00 98.56 88 CYS A N 1
ATOM 748 C CA . CYS A 1 88 ? 0.835 -1.810 0.719 1.00 98.56 88 CYS A CA 1
ATOM 749 C C . CYS A 1 88 ? 0.610 -2.454 2.090 1.00 98.56 88 CYS A C 1
ATOM 751 O O . CYS A 1 88 ? 1.107 -3.545 2.383 1.00 98.56 88 CYS A O 1
ATOM 753 N N . ILE A 1 89 ? -0.245 -1.806 2.877 1.00 98.62 89 ILE A N 1
ATOM 754 C CA . ILE A 1 89 ? -0.879 -2.349 4.075 1.00 98.62 89 ILE A CA 1
ATOM 755 C C . ILE A 1 89 ? -2.321 -2.741 3.716 1.00 98.62 89 ILE A C 1
ATOM 757 O O . ILE A 1 89 ? -3.127 -1.877 3.376 1.00 98.62 89 ILE A O 1
ATOM 761 N N . ARG A 1 90 ? -2.669 -4.026 3.811 1.00 97.12 90 ARG A N 1
ATOM 762 C CA . ARG A 1 90 ? -4.038 -4.558 3.692 1.00 97.12 90 ARG A CA 1
ATOM 763 C C . ARG A 1 90 ? -4.717 -4.526 5.060 1.00 97.12 90 ARG A C 1
ATOM 765 O O . ARG A 1 90 ? -4.673 -5.519 5.782 1.00 97.12 90 ARG A O 1
ATOM 772 N N . TRP A 1 91 ? -5.287 -3.392 5.457 1.00 95.50 91 TRP A N 1
ATOM 773 C CA . TRP A 1 91 ? -5.776 -3.206 6.829 1.00 95.50 91 TRP A CA 1
ATOM 774 C C . TRP A 1 91 ? -7.002 -4.078 7.131 1.00 95.50 91 TRP A C 1
ATOM 776 O O . TRP A 1 91 ? -6.988 -4.890 8.063 1.00 95.50 91 TRP A O 1
ATOM 786 N N . GLU A 1 92 ? -8.023 -3.973 6.284 1.00 93.94 92 GLU A N 1
ATOM 787 C CA . GLU A 1 92 ? -9.272 -4.744 6.340 1.00 93.94 92 GLU A CA 1
ATOM 788 C C . GLU A 1 92 ? -9.554 -5.390 4.976 1.00 93.94 92 GLU A C 1
ATOM 790 O O . GLU A 1 92 ? -8.722 -5.333 4.072 1.00 93.94 92 GLU A O 1
ATOM 795 N N . ASN A 1 93 ? -10.722 -6.018 4.822 1.00 92.44 93 ASN A N 1
ATOM 796 C CA . ASN A 1 93 ? -11.124 -6.682 3.576 1.00 92.44 93 ASN A CA 1
ATOM 797 C C . ASN A 1 93 ? -11.485 -5.697 2.447 1.00 92.44 93 ASN A C 1
ATOM 799 O O . ASN A 1 93 ? -11.605 -6.102 1.293 1.00 92.44 93 ASN A O 1
ATOM 803 N N . ASP A 1 94 ? -11.614 -4.410 2.764 1.00 96.12 94 ASP A N 1
ATOM 804 C CA . ASP A 1 94 ? -11.990 -3.331 1.848 1.00 96.12 94 ASP A CA 1
ATOM 805 C C . ASP A 1 94 ? -11.143 -2.053 2.034 1.00 96.12 94 ASP A C 1
ATOM 807 O O . ASP A 1 94 ? -11.446 -1.035 1.418 1.00 96.12 94 ASP A O 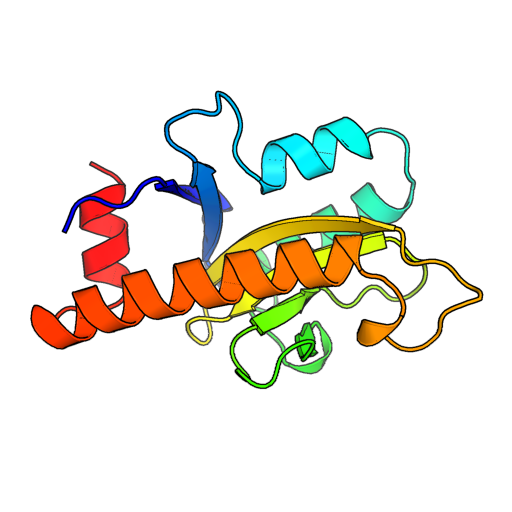1
ATOM 811 N N . ILE A 1 95 ? -10.086 -2.075 2.859 1.00 97.69 95 ILE A N 1
ATOM 812 C CA . ILE A 1 95 ? -9.199 -0.919 3.085 1.00 97.69 95 ILE A CA 1
ATOM 813 C C . ILE A 1 95 ? -7.748 -1.312 2.837 1.00 97.69 95 ILE A C 1
ATOM 815 O O . ILE A 1 95 ? -7.195 -2.195 3.502 1.00 97.69 95 ILE A O 1
ATOM 819 N N . ILE A 1 96 ? -7.110 -0.586 1.925 1.00 98.00 96 ILE A N 1
ATOM 820 C CA . ILE A 1 96 ? -5.687 -0.710 1.617 1.00 98.00 96 ILE A CA 1
ATOM 821 C C . ILE A 1 96 ? -5.007 0.659 1.691 1.00 98.00 96 ILE A C 1
ATOM 823 O O . ILE A 1 96 ? -5.544 1.660 1.221 1.00 98.00 96 ILE A O 1
ATOM 827 N N . ILE A 1 97 ? -3.809 0.698 2.272 1.00 98.50 97 ILE A N 1
ATOM 828 C CA . ILE A 1 97 ? -2.955 1.887 2.318 1.00 98.50 97 ILE A CA 1
ATOM 829 C C . ILE A 1 97 ? -1.705 1.598 1.488 1.00 98.50 97 I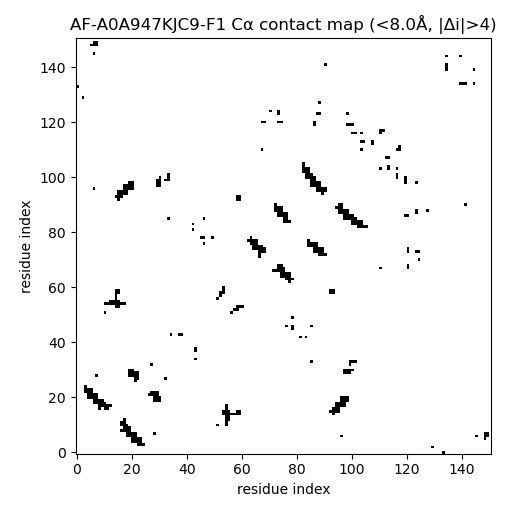LE A C 1
ATOM 831 O O . ILE A 1 97 ? -0.906 0.729 1.834 1.00 98.50 97 ILE A O 1
ATOM 835 N N . LEU A 1 98 ? -1.548 2.308 0.378 1.00 98.62 98 LEU A N 1
ATOM 836 C CA . LEU A 1 98 ? -0.398 2.220 -0.507 1.00 98.62 98 LEU A CA 1
ATOM 837 C C . LEU A 1 98 ? 0.806 2.945 0.098 1.00 98.62 98 LEU A C 1
ATOM 839 O O . LEU A 1 98 ? 0.701 4.054 0.633 1.00 98.62 98 LEU A O 1
ATOM 843 N N . GLY A 1 99 ? 1.954 2.289 -0.007 1.00 98.25 99 GLY A N 1
ATOM 844 C CA . GLY A 1 99 ? 3.256 2.902 0.186 1.00 98.25 99 GLY A CA 1
ATOM 845 C C . GLY A 1 99 ? 3.884 3.282 -1.143 1.00 98.25 99 GLY A C 1
ATOM 846 O O . GLY A 1 99 ? 3.214 3.432 -2.166 1.00 98.25 99 GLY A O 1
ATOM 847 N N . TYR A 1 100 ? 5.204 3.412 -1.107 1.00 98.44 100 TYR A N 1
ATOM 848 C CA . TYR A 1 100 ? 6.017 3.537 -2.302 1.00 98.44 100 TYR A CA 1
ATOM 849 C C . TYR A 1 100 ? 6.289 2.139 -2.882 1.00 98.44 100 TYR A C 1
ATOM 851 O O . TYR A 1 100 ? 5.729 1.119 -2.455 1.00 98.44 100 TYR A O 1
ATOM 859 N N . GLY A 1 101 ? 7.151 2.080 -3.883 1.00 97.31 101 GLY A N 1
ATOM 860 C CA . GLY A 1 101 ? 7.474 0.857 -4.584 1.00 97.31 101 GLY A CA 1
ATOM 861 C C . GLY A 1 101 ? 8.873 0.865 -5.165 1.00 97.31 101 GLY A C 1
ATOM 862 O O . GLY A 1 101 ? 9.683 1.734 -4.878 1.00 97.31 101 GLY A O 1
ATOM 863 N N . GLY A 1 102 ? 9.178 -0.123 -5.982 1.00 97.38 102 GLY A N 1
ATOM 864 C CA . GLY A 1 102 ? 10.451 -0.155 -6.677 1.00 97.38 102 GLY A CA 1
ATOM 865 C C . GLY A 1 102 ? 10.585 -1.367 -7.567 1.00 97.38 102 GLY A C 1
ATOM 866 O O . GLY A 1 102 ? 9.813 -2.325 -7.475 1.00 97.38 102 GLY A O 1
ATOM 867 N N . GLU A 1 103 ? 11.574 -1.317 -8.443 1.00 96.44 103 GLU A N 1
ATOM 868 C CA . GLU A 1 103 ? 11.924 -2.438 -9.296 1.00 96.44 103 GLU A CA 1
ATOM 869 C C . GLU A 1 103 ? 12.837 -3.396 -8.528 1.00 96.44 103 GLU A C 1
ATOM 871 O O . GLU A 1 103 ? 13.808 -2.993 -7.888 1.00 96.44 103 GLU A O 1
ATOM 876 N N . LYS A 1 104 ? 12.502 -4.685 -8.537 1.00 95.69 104 LYS A N 1
ATOM 877 C CA . LYS A 1 104 ? 13.349 -5.704 -7.915 1.00 95.69 104 LYS A CA 1
ATOM 878 C C . LYS A 1 104 ? 14.432 -6.142 -8.876 1.00 95.69 104 LYS A C 1
ATOM 880 O O . LYS A 1 104 ? 14.148 -6.437 -10.031 1.00 95.69 104 LYS A O 1
ATOM 885 N N . ASP A 1 105 ? 15.627 -6.352 -8.344 1.00 94.62 105 ASP A N 1
ATOM 886 C CA . ASP A 1 105 ? 16.720 -6.942 -9.102 1.00 94.62 105 ASP A CA 1
ATOM 887 C C . ASP A 1 105 ? 16.363 -8.386 -9.533 1.00 94.62 105 ASP A C 1
ATOM 889 O O . ASP A 1 105 ? 16.119 -9.252 -8.677 1.00 94.62 105 ASP A O 1
ATOM 893 N N . PRO A 1 106 ? 16.346 -8.691 -10.847 1.00 92.75 106 PRO A N 1
ATOM 894 C CA . PRO A 1 106 ? 16.002 -10.021 -11.348 1.00 92.75 106 PRO A CA 1
ATOM 895 C C . PRO A 1 106 ? 16.977 -11.107 -10.876 1.00 92.75 106 PRO A C 1
ATOM 897 O O . PRO A 1 106 ? 16.605 -12.279 -10.815 1.00 92.75 106 PRO A O 1
ATOM 900 N N . LYS A 1 107 ? 18.207 -10.740 -10.494 1.00 94.56 107 LYS A N 1
ATOM 901 C CA . LYS A 1 107 ? 19.221 -11.668 -9.970 1.00 94.56 107 LYS A CA 1
ATOM 902 C C . LYS A 1 107 ? 19.018 -11.999 -8.493 1.00 94.56 107 LYS A C 1
ATOM 904 O O . LYS A 1 107 ? 19.663 -12.911 -7.980 1.00 94.56 107 LYS A O 1
ATOM 909 N N . LYS A 1 108 ? 18.134 -11.277 -7.801 1.00 93.00 108 LYS A N 1
ATOM 910 C CA . LYS A 1 108 ? 17.935 -11.370 -6.353 1.00 93.00 108 LYS A CA 1
ATOM 911 C C . LYS A 1 108 ? 16.526 -11.856 -6.037 1.00 93.00 108 LYS A C 1
ATOM 913 O O . LYS A 1 108 ? 15.628 -11.049 -5.793 1.00 93.00 108 LYS A O 1
ATOM 918 N N . PRO A 1 109 ? 16.280 -13.177 -6.045 1.00 84.62 109 PRO A N 1
ATOM 919 C CA . PRO A 1 109 ? 14.930 -13.724 -5.995 1.00 84.62 109 PRO A CA 1
ATOM 920 C C . PRO A 1 109 ? 14.221 -13.500 -4.654 1.00 84.62 109 PRO A C 1
ATOM 922 O O . PRO A 1 109 ? 12.987 -13.513 -4.633 1.00 84.62 109 PRO A O 1
ATOM 925 N N . LYS A 1 110 ? 14.936 -13.267 -3.549 1.00 90.06 110 LYS A N 1
ATOM 926 C CA . LYS A 1 110 ? 14.322 -12.983 -2.245 1.00 90.06 110 LYS A CA 1
ATOM 927 C C . LYS A 1 110 ? 14.272 -11.480 -1.996 1.00 90.06 110 LYS A C 1
ATOM 929 O O . LYS A 1 110 ? 15.164 -10.742 -2.401 1.00 90.06 110 LYS A O 1
ATOM 934 N N . LEU A 1 111 ? 13.226 -11.022 -1.308 1.00 90.88 111 LEU A N 1
ATOM 935 C CA . LEU A 1 111 ? 13.089 -9.602 -0.986 1.00 90.88 111 LEU A CA 1
ATOM 936 C C . LEU A 1 111 ? 14.229 -9.102 -0.091 1.00 90.88 111 LEU A C 1
ATOM 938 O O . LEU A 1 111 ? 14.738 -8.018 -0.330 1.00 90.88 111 LEU A O 1
ATOM 942 N N . ILE A 1 112 ? 14.681 -9.920 0.866 1.00 92.38 112 ILE A N 1
ATOM 943 C CA . ILE A 1 112 ? 15.762 -9.569 1.802 1.00 92.38 112 ILE A CA 1
ATOM 944 C C . ILE A 1 112 ? 17.081 -9.190 1.107 1.00 92.38 112 ILE A C 1
ATOM 946 O O . ILE A 1 112 ? 17.862 -8.418 1.650 1.00 92.38 112 ILE A O 1
ATOM 950 N N . ASP A 1 113 ? 17.300 -9.675 -0.116 1.00 94.38 113 ASP A N 1
ATOM 951 C CA . ASP A 1 113 ? 18.490 -9.366 -0.911 1.00 94.38 113 ASP A CA 1
ATOM 952 C C . ASP A 1 113 ? 18.390 -7.976 -1.599 1.00 94.38 113 ASP A C 1
ATOM 954 O O . ASP A 1 113 ? 19.365 -7.470 -2.164 1.00 94.38 113 ASP A O 1
ATOM 958 N N . ASN A 1 114 ? 17.214 -7.336 -1.551 1.00 96.25 114 ASN A N 1
ATOM 959 C CA . ASN A 1 114 ? 16.902 -6.028 -2.132 1.00 96.25 114 ASN A CA 1
ATOM 960 C C . ASN A 1 114 ? 16.715 -4.990 -1.001 1.00 96.25 114 ASN A C 1
ATOM 962 O O . ASN A 1 114 ? 15.577 -4.720 -0.604 1.00 96.25 114 ASN A O 1
ATOM 966 N N . PRO A 1 115 ? 17.805 -4.418 -0.452 1.00 95.88 115 PRO A N 1
ATOM 967 C CA . PRO A 1 115 ? 17.750 -3.577 0.746 1.00 95.88 115 PRO A CA 1
ATOM 968 C C . PRO A 1 115 ? 16.862 -2.339 0.581 1.00 95.88 115 PRO A C 1
ATOM 970 O O . PRO A 1 115 ? 16.113 -2.024 1.499 1.00 95.88 115 PRO A O 1
ATOM 973 N N . ASP A 1 116 ? 16.855 -1.701 -0.592 1.00 96.00 116 ASP A N 1
ATOM 974 C CA . ASP A 1 116 ? 16.014 -0.522 -0.844 1.00 96.00 116 ASP A CA 1
ATOM 975 C C . ASP A 1 116 ? 14.518 -0.855 -0.744 1.00 96.00 116 ASP A C 1
ATOM 977 O O . ASP A 1 116 ? 13.738 -0.116 -0.141 1.00 96.00 116 ASP A O 1
ATOM 981 N N . LEU A 1 117 ? 14.116 -2.028 -1.251 1.00 97.56 117 LEU A N 1
ATOM 982 C CA . LEU A 1 117 ? 12.739 -2.508 -1.125 1.00 97.56 117 LEU A CA 1
ATOM 983 C C . LEU A 1 117 ? 12.405 -2.889 0.323 1.00 97.56 117 LEU A C 1
ATOM 985 O O . LEU A 1 117 ? 11.303 -2.609 0.794 1.00 97.56 117 LEU A O 1
ATOM 989 N N . MET A 1 118 ? 13.357 -3.478 1.053 1.00 97.75 118 MET A N 1
ATOM 990 C CA . MET A 1 118 ? 13.192 -3.761 2.483 1.00 97.75 118 MET A CA 1
ATOM 991 C C . MET A 1 118 ? 13.020 -2.479 3.303 1.00 97.75 118 MET A C 1
ATOM 993 O O . MET A 1 118 ? 12.204 -2.454 4.221 1.00 97.75 118 MET A O 1
ATOM 997 N N . THR A 1 119 ? 13.716 -1.392 2.963 1.00 97.94 119 THR A N 1
ATOM 998 C CA . THR A 1 119 ? 13.522 -0.091 3.615 1.00 97.94 119 THR A CA 1
ATOM 999 C C . THR A 1 119 ? 12.090 0.415 3.449 1.00 97.94 119 THR A C 1
ATOM 1001 O O . THR A 1 119 ? 11.522 0.944 4.406 1.00 97.94 119 THR A O 1
ATOM 1004 N N . ILE A 1 120 ? 11.475 0.220 2.279 1.00 98.06 120 ILE A N 1
ATOM 1005 C CA . ILE A 1 120 ? 10.069 0.582 2.041 1.00 98.06 120 ILE A CA 1
ATOM 1006 C C . ILE A 1 120 ? 9.137 -0.273 2.912 1.00 98.06 120 ILE A C 1
ATOM 1008 O O . ILE A 1 120 ? 8.249 0.263 3.574 1.00 98.06 120 ILE A O 1
ATOM 1012 N N . VAL A 1 121 ? 9.365 -1.588 2.976 1.00 98.31 121 VAL A N 1
ATOM 1013 C CA . VAL A 1 121 ? 8.568 -2.496 3.821 1.00 98.31 121 VAL A CA 1
ATOM 1014 C C . VAL A 1 121 ? 8.674 -2.128 5.304 1.00 98.31 121 VAL A C 1
ATOM 1016 O O . VAL A 1 121 ? 7.651 -2.018 5.976 1.00 98.31 121 VAL A O 1
ATOM 1019 N N . ASN A 1 122 ? 9.875 -1.839 5.805 1.00 98.19 122 ASN A N 1
ATOM 1020 C CA . ASN A 1 122 ? 10.088 -1.444 7.202 1.00 98.19 122 ASN A CA 1
ATOM 1021 C C . ASN A 1 122 ? 9.402 -0.105 7.544 1.00 98.19 122 ASN A C 1
ATOM 1023 O O . ASN A 1 122 ? 8.894 0.087 8.653 1.00 98.19 122 ASN A O 1
A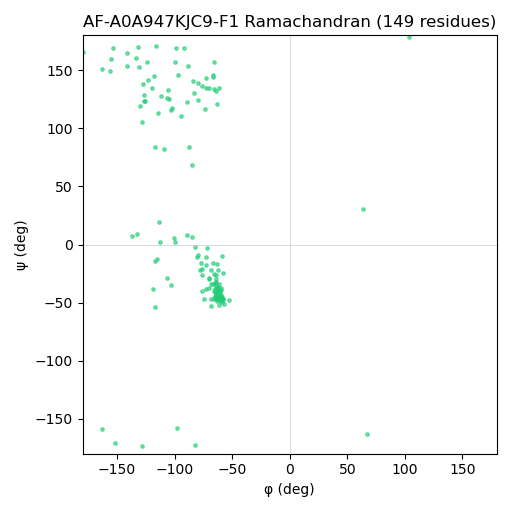TOM 1027 N N . LYS A 1 123 ? 9.349 0.837 6.590 1.00 97.94 123 LYS A N 1
ATOM 1028 C CA . LYS A 1 123 ? 8.568 2.074 6.746 1.00 97.94 123 LYS A CA 1
ATOM 1029 C C . LYS A 1 123 ? 7.072 1.775 6.870 1.00 97.94 123 LYS A C 1
ATOM 1031 O O . LYS A 1 123 ? 6.419 2.358 7.732 1.00 97.94 123 LYS A O 1
ATOM 1036 N N . LEU A 1 124 ? 6.540 0.847 6.069 1.00 98.38 124 LEU A N 1
ATOM 1037 C CA . LEU A 1 124 ? 5.139 0.419 6.171 1.00 98.38 124 LEU A CA 1
ATOM 1038 C C . LEU A 1 124 ? 4.835 -0.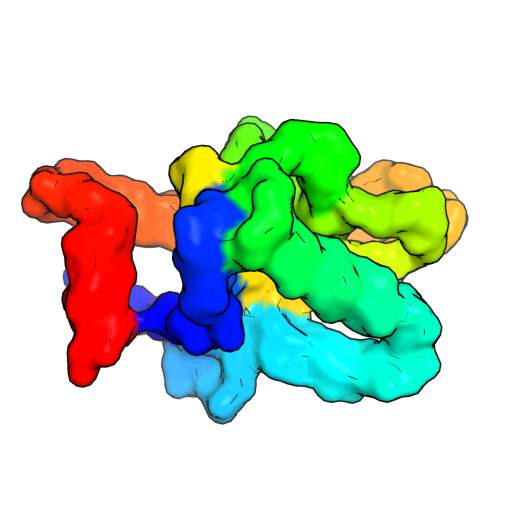282 7.497 1.00 98.38 124 LEU A C 1
ATOM 1040 O O . LEU A 1 124 ? 3.776 -0.033 8.068 1.00 98.38 124 LEU A O 1
ATOM 1044 N N . GLU A 1 125 ? 5.759 -1.095 8.015 1.00 98.38 125 GLU A N 1
ATOM 1045 C CA . GLU A 1 125 ? 5.650 -1.687 9.358 1.00 98.38 125 GLU A CA 1
ATOM 1046 C C . GLU A 1 125 ? 5.538 -0.598 10.425 1.00 98.38 125 GLU A C 1
ATOM 1048 O O . GLU A 1 125 ? 4.608 -0.609 11.227 1.00 98.38 125 GLU A O 1
ATOM 1053 N N . THR A 1 126 ? 6.407 0.412 10.353 1.00 98.06 126 THR A N 1
ATOM 1054 C CA . THR A 1 126 ? 6.388 1.548 11.285 1.00 98.06 126 THR A CA 1
ATOM 1055 C C . THR A 1 126 ? 5.058 2.304 11.232 1.00 98.06 126 THR A C 1
ATOM 1057 O O . THR A 1 126 ? 4.483 2.621 12.273 1.00 98.06 126 THR A O 1
ATOM 1060 N N . VAL A 1 127 ? 4.544 2.584 10.030 1.00 98.00 127 VAL A N 1
ATOM 1061 C CA . VAL A 1 127 ? 3.244 3.250 9.848 1.00 98.00 127 VAL A CA 1
ATOM 1062 C C . VAL A 1 127 ? 2.112 2.395 10.417 1.00 98.00 127 VAL A C 1
ATOM 1064 O O . VAL A 1 127 ? 1.282 2.904 11.173 1.00 98.00 127 VAL A O 1
ATOM 1067 N N . TYR A 1 128 ? 2.094 1.096 10.106 1.00 98.31 128 TYR A N 1
ATOM 1068 C CA . TYR A 1 128 ? 1.091 0.167 10.622 1.00 98.31 128 TYR A CA 1
ATOM 1069 C C . TYR A 1 128 ? 1.083 0.131 12.150 1.00 98.31 128 TYR A C 1
ATOM 1071 O O . TYR A 1 128 ? 0.016 0.233 12.758 1.00 98.31 128 TYR A O 1
ATOM 1079 N N . ASP A 1 129 ? 2.252 0.022 12.776 1.00 98.00 129 ASP A N 1
ATOM 1080 C CA . ASP A 1 129 ? 2.373 -0.063 14.230 1.00 98.00 129 ASP A CA 1
ATOM 1081 C C . ASP A 1 129 ? 1.909 1.229 14.908 1.00 98.00 129 ASP A C 1
ATOM 1083 O O . ASP A 1 129 ? 1.181 1.183 15.904 1.00 98.00 129 ASP A O 1
ATOM 1087 N N . GLN A 1 130 ? 2.258 2.390 14.344 1.00 97.62 130 GLN A N 1
ATOM 1088 C CA . GLN A 1 130 ? 1.833 3.690 14.866 1.00 97.62 130 GLN A CA 1
ATOM 1089 C C . GLN A 1 130 ? 0.311 3.873 14.798 1.00 97.62 130 GLN A C 1
ATOM 1091 O O . GLN A 1 130 ? -0.298 4.274 15.796 1.00 97.62 130 GLN A O 1
ATOM 1096 N N . ILE A 1 131 ? -0.312 3.549 13.660 1.00 97.38 131 ILE A N 1
ATOM 1097 C CA . ILE A 1 131 ? -1.771 3.628 13.494 1.00 97.38 131 ILE A CA 1
ATOM 1098 C C . ILE A 1 131 ? -2.457 2.606 14.414 1.00 97.38 131 ILE A C 1
ATOM 1100 O O . ILE A 1 131 ? -3.371 2.961 15.157 1.00 97.38 131 ILE A O 1
ATOM 1104 N N . SER A 1 132 ? -1.979 1.358 14.440 1.00 97.62 132 SER A N 1
ATOM 1105 C CA . SER A 1 132 ? -2.551 0.280 15.261 1.00 97.62 132 SER A CA 1
ATOM 1106 C C . SER A 1 132 ? -2.515 0.617 16.748 1.00 97.62 132 SER A C 1
ATOM 1108 O O . SER A 1 132 ? -3.499 0.415 17.462 1.00 97.62 132 SER A O 1
ATOM 1110 N N . TYR A 1 133 ? -1.393 1.162 17.223 1.00 97.31 133 TYR A N 1
ATOM 1111 C CA . TYR A 1 133 ? -1.252 1.605 18.604 1.00 97.31 133 TYR A CA 1
ATOM 1112 C C . TYR A 1 133 ? -2.229 2.736 18.938 1.00 97.31 133 TYR A C 1
ATOM 1114 O O . TYR A 1 133 ? -2.889 2.687 19.978 1.00 97.31 133 TYR A O 1
ATOM 1122 N N . TYR A 1 134 ? -2.354 3.734 18.060 1.00 96.50 134 TYR A N 1
ATOM 1123 C CA . TYR A 1 134 ? -3.271 4.853 18.263 1.00 96.50 134 TYR A CA 1
ATOM 1124 C C . TYR A 1 134 ? -4.731 4.396 18.304 1.00 96.50 134 TYR A C 1
ATOM 1126 O O . TYR A 1 134 ? -5.443 4.728 19.250 1.00 96.50 134 TYR A O 1
ATOM 1134 N N . ILE A 1 135 ? -5.157 3.590 17.332 1.00 96.88 135 ILE A N 1
ATOM 1135 C CA . ILE A 1 135 ? -6.510 3.031 17.257 1.00 96.88 135 ILE A CA 1
ATOM 1136 C C . ILE A 1 135 ? -6.826 2.245 18.532 1.00 96.88 135 ILE A C 1
ATOM 1138 O O . ILE A 1 135 ? -7.809 2.537 19.212 1.00 96.88 135 ILE A O 1
ATOM 1142 N N . LYS A 1 136 ? -5.939 1.322 18.929 1.00 97.50 136 LYS A N 1
ATOM 1143 C CA . LYS A 1 136 ? -6.111 0.510 20.141 1.00 97.50 136 LYS A CA 1
ATOM 1144 C C . LYS A 1 136 ? -6.194 1.361 21.407 1.00 97.50 136 LYS A C 1
ATOM 1146 O O . LYS A 1 136 ? -7.031 1.098 22.264 1.00 97.50 136 LYS A O 1
ATOM 1151 N N . ARG A 1 137 ? -5.321 2.363 21.550 1.00 97.19 137 ARG A N 1
ATOM 1152 C CA . ARG A 1 137 ? -5.262 3.217 22.746 1.00 97.19 137 ARG A CA 1
ATOM 1153 C C . ARG A 1 137 ? -6.505 4.091 22.905 1.00 97.19 137 ARG A C 1
ATOM 1155 O O . ARG A 1 137 ? -6.886 4.373 24.035 1.00 97.19 137 ARG A O 1
ATOM 1162 N N . ASN A 1 138 ? -7.096 4.529 21.797 1.00 96.56 138 ASN A N 1
ATOM 1163 C CA . ASN A 1 138 ? -8.247 5.430 21.799 1.00 96.56 138 ASN A CA 1
ATOM 1164 C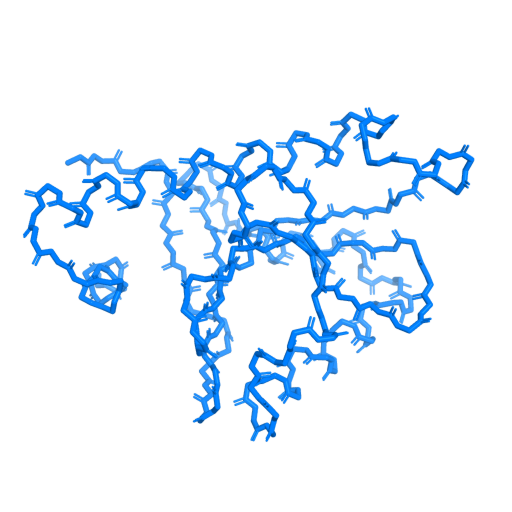 C . ASN A 1 138 ? -9.585 4.701 21.586 1.00 96.56 138 ASN A C 1
ATOM 1166 O O . ASN A 1 138 ? -10.617 5.358 21.545 1.00 96.56 138 ASN A O 1
ATOM 1170 N N . GLY A 1 139 ? -9.579 3.368 21.462 1.00 97.00 139 GLY A N 1
ATOM 1171 C CA . GLY A 1 139 ? -10.795 2.583 21.235 1.00 97.00 139 GLY A CA 1
ATOM 1172 C C . GLY A 1 139 ? -11.477 2.893 19.902 1.00 97.00 139 GLY A C 1
ATOM 1173 O O . GLY A 1 139 ? -12.697 2.821 19.823 1.00 97.00 139 GLY A O 1
ATOM 1174 N N . LEU A 1 140 ? -10.697 3.266 18.886 1.00 96.81 140 LEU A N 1
ATOM 1175 C CA . LEU A 1 140 ? -11.197 3.604 17.556 1.00 96.81 140 LEU A CA 1
ATOM 1176 C C . LEU A 1 140 ? -11.201 2.373 16.645 1.00 96.81 140 LEU A C 1
ATOM 1178 O O . LEU A 1 140 ? -10.590 1.342 16.933 1.00 96.81 140 LEU A O 1
ATOM 1182 N N . THR A 1 141 ? -11.834 2.524 15.496 1.00 96.69 141 THR A N 1
ATOM 1183 C CA . THR A 1 141 ? -11.681 1.701 14.297 1.00 96.69 141 THR A CA 1
ATOM 1184 C C . THR A 1 141 ? -10.745 2.389 13.299 1.00 96.69 141 THR A C 1
ATOM 1186 O O . THR A 1 141 ? -10.416 3.571 13.429 1.00 96.69 141 THR A O 1
ATOM 1189 N N . ILE A 1 142 ? -10.319 1.671 12.254 1.00 96.06 142 ILE A N 1
ATOM 1190 C CA . ILE A 1 142 ? -9.537 2.286 11.170 1.00 96.06 142 ILE A CA 1
ATOM 1191 C C . ILE A 1 142 ? -10.337 3.341 10.403 1.00 96.06 142 ILE A C 1
ATOM 1193 O O . ILE A 1 142 ? -9.764 4.330 9.967 1.00 96.06 142 ILE A O 1
ATOM 1197 N N . ARG A 1 143 ? -11.658 3.182 10.269 1.00 95.62 143 ARG A N 1
ATOM 1198 C CA . ARG A 1 143 ? -12.504 4.153 9.558 1.00 95.62 143 ARG A CA 1
ATOM 1199 C C . ARG A 1 143 ? -12.588 5.464 10.314 1.00 95.62 143 ARG A C 1
ATOM 1201 O O . ARG A 1 143 ? -12.330 6.504 9.725 1.00 95.62 143 ARG A O 1
ATOM 1208 N N . GLU A 1 144 ? -12.833 5.400 11.620 1.00 95.94 144 GLU A N 1
ATOM 1209 C CA . GLU A 1 144 ? -12.829 6.589 12.477 1.00 95.94 144 GLU A CA 1
ATOM 1210 C C . GLU A 1 144 ? -11.460 7.278 12.458 1.00 95.94 144 GLU A C 1
ATOM 1212 O O . GLU A 1 144 ? -11.386 8.499 12.361 1.00 95.94 144 GLU A O 1
ATOM 1217 N N . PHE A 1 145 ? -10.363 6.512 12.478 1.00 95.44 145 PHE A N 1
ATOM 1218 C CA . PHE A 1 145 ? -9.022 7.074 12.312 1.00 95.44 145 PHE A CA 1
ATOM 1219 C C . PHE A 1 145 ? -8.858 7.813 10.972 1.00 95.44 145 PHE A C 1
ATOM 1221 O O . PHE A 1 145 ? -8.401 8.955 10.952 1.00 95.44 145 PHE A O 1
ATOM 1228 N N . LEU A 1 146 ? -9.250 7.190 9.85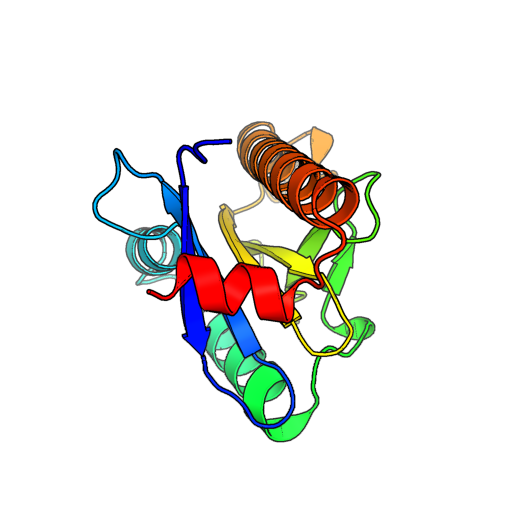8 1.00 94.38 146 LEU A N 1
ATOM 1229 C CA . LEU A 1 146 ? -9.140 7.781 8.521 1.00 94.38 146 LEU A CA 1
ATOM 1230 C C . LEU A 1 146 ? -10.038 9.019 8.352 1.00 94.38 146 LEU A C 1
ATOM 1232 O O . LEU A 1 146 ? -9.657 9.957 7.659 1.00 94.38 146 LEU A O 1
ATOM 1236 N N . GLU A 1 147 ? -11.203 9.053 9.001 1.00 90.31 147 GLU A N 1
ATOM 1237 C CA . GLU A 1 147 ? -12.100 10.216 9.029 1.00 90.31 147 GLU A CA 1
ATOM 1238 C C . GLU A 1 147 ? -11.544 11.388 9.848 1.00 90.31 147 GLU A C 1
ATOM 1240 O O . GLU A 1 147 ? -11.861 12.541 9.555 1.00 90.31 147 GLU A O 1
ATOM 1245 N N . LEU A 1 148 ? -10.730 11.113 10.871 1.00 87.31 148 LEU A N 1
ATOM 1246 C CA . LEU A 1 148 ? -10.043 12.139 11.659 1.00 87.31 148 LEU A CA 1
ATOM 1247 C C . LEU A 1 148 ? -8.840 12.726 10.913 1.00 87.31 148 LEU A C 1
ATOM 1249 O O . LEU A 1 148 ? -8.637 13.932 10.975 1.00 87.31 148 LEU A O 1
ATOM 1253 N N . GLU A 1 149 ? -8.072 11.897 10.202 1.00 76.25 149 GLU A N 1
ATOM 1254 C CA . GLU A 1 149 ? -6.914 12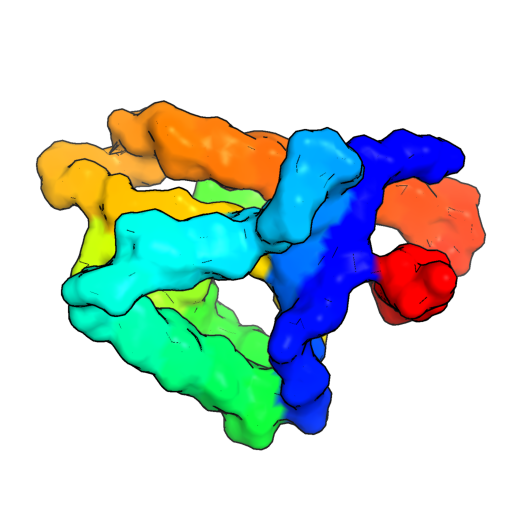.337 9.400 1.00 76.25 149 GLU A CA 1
ATOM 1255 C C . GLU A 1 149 ? -7.315 13.010 8.075 1.00 76.25 149 GLU A C 1
ATOM 1257 O O . GLU A 1 149 ? -6.516 13.729 7.476 1.00 76.25 149 GLU A O 1
ATOM 1262 N N . GLY A 1 150 ? -8.537 12.761 7.591 1.00 62.16 150 GLY A N 1
ATOM 1263 C CA . GLY A 1 150 ? -9.088 13.381 6.383 1.00 62.16 150 GLY A CA 1
ATOM 1264 C C . GLY A 1 150 ? -9.678 14.784 6.585 1.00 62.16 150 GLY A C 1
ATOM 1265 O O . GLY A 1 150 ? -10.151 15.367 5.609 1.00 62.16 150 GLY A O 1
ATOM 1266 N N . LYS A 1 151 ? -9.686 15.302 7.820 1.00 48.50 151 LYS A N 1
ATOM 1267 C CA . LYS A 1 151 ? -10.129 16.659 8.187 1.00 48.50 151 LYS A CA 1
ATOM 1268 C C . LYS A 1 151 ? -8.936 17.586 8.383 1.00 48.50 151 LYS A C 1
ATOM 1270 O O . LYS A 1 151 ? -9.076 18.769 8.005 1.00 48.50 151 LYS A O 1
#

Solvent-accessible surface area (backbone atoms only — not comparable to full-atom values): 8472 Å² total; per-residue (Å²): 134,86,72,69,47,47,58,42,82,76,39,85,42,90,39,15,37,34,28,23,40,25,43,71,95,45,98,55,33,31,42,57,48,40,52,60,82,40,68,84,46,78,62,52,58,57,51,53,54,50,52,52,40,25,16,67,72,66,21,69,51,71,89,44,46,42,73,76,50,92,51,80,44,31,25,27,58,53,67,99,70,87,48,72,36,46,30,33,36,49,78,54,73,39,36,36,38,30,37,44,58,50,71,53,60,87,89,44,88,50,64,84,74,38,59,74,60,44,54,54,52,53,51,50,50,53,52,50,51,55,52,52,51,51,27,64,75,70,74,52,49,73,65,60,49,51,60,61,58,66,106

Nearest PDB structures (foldseek):
  6af3-assembly2_E  TM=5.448E-01  e=4.610E-03  Streptococcus pneumoniae TIGR4
  4fhl-assembly1_A  TM=4.751E-01  e=9.757E+00  Schizosaccharomyces pombe 972h-
  2ece-assembly1_A  TM=2.699E-01  e=2.590E+00  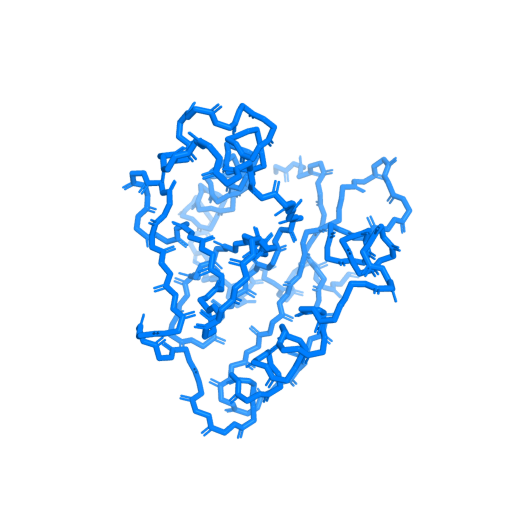Sulfurisphaera tokodaii

Secondary structure (DSSP, 8-state):
---SEEEEEEE--SS-EEEEEEETT-SS-HHHHHHHHTTT-THHHHHHHHHHHIIIII-S-GGGEEE-SSSTTEEEEPPSS-SEEEEEEE-SSSEEEEEEEEEPPTT--SGGG-HHHHHHHHHHHHHHHHHHHHHHHHT--HHHHHHHHT-

Mean predicted aligned error: 2.99 Å